Protein AF-A0A9W9Z7L1-F1 (afdb_monomer_lite)

Radius of gyration: 15.19 Å; chains: 1; bounding box: 48×33×32 Å

Sequence (132 aa):
MTGCSHQNCWDKRHLKDLHWIRNMKCNRAEFQDENKCTFIIVDKNKWLQPEMTEIECMAGDVNLFVDDSQRDVAEIEIMIAEPSCRRCGLGREALLTMMNYGITSLGVQKYVAKIGCGNEPSLTLFHKLGFY

Secondary structure (DSSP, 8-state):
----EEEEEEEGGG-----------EE---SS-TTEEEEEEE-HHHHTSTT--TTTTEEEEEEEEE-SS-TTEEEEEEEE--GGGTTSSHHHHHHHHHHHHIIIII---EEEEEEETT-HHHHHHHHHTT--

Foldseek 3Di:
DDFQWDKWKDFPPPDDDDPDDDDWDWDPDPDPQPFKTKIFQFQPVQVPDPPHDPVNRTQWMKMWGADPVHLQEIEIDIDRPHPVCPPVCRRLSRVVNVVVCCVPPRVHGMYIYIDGPPPVSVVVSVVVVVID

pLDDT: mean 79.56, std 21.31, range [32.06, 96.5]

Organism: NCBI:txid174260

InterPro domains:
  IPR000182 GNAT domain [PF13302] (19-131)
  IPR016181 Acyl-CoA N-acyltransferase [SSF55729] (17-131)
  IPR039135 N-acetyltransferase 9-like [PTHR13256] (31-131)

Structure (mmCIF, N/CA/C/O backbone):
data_AF-A0A9W9Z7L1-F1
#
_entry.id   AF-A0A9W9Z7L1-F1
#
loop_
_atom_site.group_PDB
_atom_site.id
_atom_site.type_symbol
_atom_site.label_atom_id
_atom_site.label_alt_id
_atom_site.label_comp_id
_atom_site.label_asym_id
_atom_site.label_entity_id
_atom_site.label_seq_id
_atom_site.pdbx_PDB_ins_code
_atom_site.Cartn_x
_atom_site.Cartn_y
_atom_site.Cartn_z
_atom_site.occupancy
_atom_site.B_iso_or_equiv
_atom_site.auth_seq_id
_atom_site.auth_comp_id
_atom_site.auth_asym_id
_atom_site.auth_atom_id
_atom_site.pdbx_PDB_model_num
ATOM 1 N N . MET A 1 1 ? -25.322 8.118 -12.605 1.00 35.09 1 MET A N 1
ATOM 2 C CA . MET A 1 1 ? -24.283 7.072 -12.515 1.00 35.09 1 MET A CA 1
ATOM 3 C C . MET A 1 1 ? -23.964 6.882 -11.043 1.00 35.09 1 MET A C 1
ATOM 5 O O . MET A 1 1 ? -23.242 7.682 -10.472 1.00 35.09 1 MET A O 1
ATOM 9 N N . THR A 1 2 ? -24.624 5.927 -10.397 1.00 39.25 2 THR A N 1
ATOM 10 C CA . THR A 1 2 ? -24.419 5.597 -8.981 1.00 39.25 2 THR A CA 1
ATOM 11 C C . THR A 1 2 ? -23.087 4.863 -8.834 1.00 39.25 2 THR A C 1
ATOM 13 O O . THR A 1 2 ? -22.901 3.809 -9.439 1.00 39.25 2 THR A O 1
ATOM 16 N N . GLY A 1 3 ? -22.142 5.450 -8.097 1.00 39.34 3 GLY A N 1
ATOM 17 C CA . GLY A 1 3 ? -20.823 4.865 -7.860 1.00 39.34 3 GLY A CA 1
ATOM 18 C C . GLY A 1 3 ? -20.927 3.564 -7.063 1.00 39.34 3 GLY A C 1
ATOM 19 O O . GLY A 1 3 ? -21.396 3.567 -5.931 1.00 39.34 3 GLY A O 1
ATOM 20 N N . CYS A 1 4 ? -20.500 2.452 -7.664 1.00 43.19 4 CYS A N 1
ATOM 21 C CA . CYS A 1 4 ? -20.318 1.168 -6.986 1.00 43.19 4 CYS A CA 1
ATOM 22 C C . CYS A 1 4 ? -18.921 1.167 -6.349 1.00 43.19 4 CYS A C 1
ATOM 24 O O . CYS A 1 4 ? -17.942 0.761 -6.981 1.00 43.19 4 CYS A O 1
ATOM 26 N N . SER A 1 5 ? -18.812 1.686 -5.128 1.00 41.66 5 SER A N 1
ATOM 27 C CA . SER A 1 5 ? -17.626 1.527 -4.280 1.00 41.66 5 SER A CA 1
ATOM 28 C C . SER A 1 5 ? -18.009 0.703 -3.060 1.00 41.66 5 SER A C 1
ATOM 30 O O . SER A 1 5 ? -18.927 1.085 -2.334 1.00 41.66 5 SER A O 1
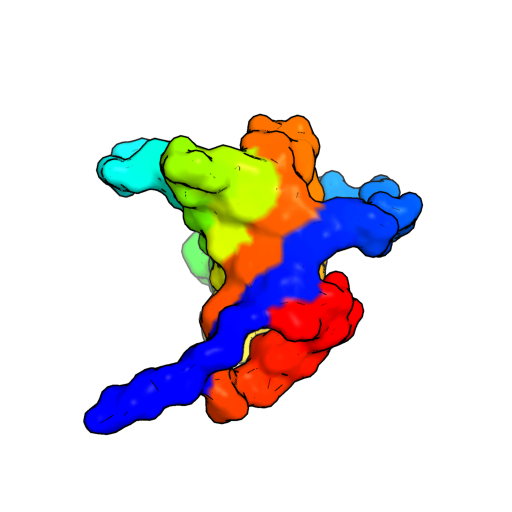ATOM 32 N N . HIS A 1 6 ? -17.309 -0.408 -2.832 1.00 52.44 6 HIS A N 1
ATOM 33 C CA . HIS A 1 6 ? -17.423 -1.148 -1.578 1.00 52.44 6 HIS A CA 1
AT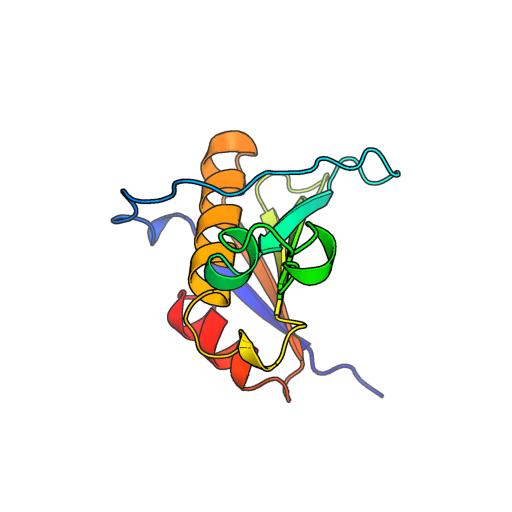OM 34 C C . HIS A 1 6 ? -16.503 -0.504 -0.541 1.00 52.44 6 HIS A C 1
ATOM 36 O O . HIS A 1 6 ? -15.352 -0.172 -0.842 1.00 52.44 6 HIS A O 1
ATOM 42 N N . GLN A 1 7 ? -17.036 -0.294 0.660 1.00 53.00 7 GLN A N 1
ATOM 43 C CA . GLN A 1 7 ? -16.290 0.193 1.811 1.00 53.00 7 GLN A CA 1
ATOM 44 C C . GLN A 1 7 ? -15.889 -1.017 2.652 1.00 53.00 7 GLN A C 1
ATOM 46 O O . GLN A 1 7 ? -16.709 -1.525 3.410 1.00 53.00 7 GLN A O 1
ATOM 51 N N . ASN A 1 8 ? -14.642 -1.469 2.515 1.00 65.38 8 ASN A N 1
ATOM 52 C CA . ASN A 1 8 ? -14.169 -2.631 3.263 1.00 65.38 8 ASN A CA 1
ATOM 53 C C . ASN A 1 8 ? -13.476 -2.181 4.556 1.00 65.38 8 ASN A C 1
ATOM 55 O O . ASN A 1 8 ? -12.672 -1.247 4.523 1.00 65.38 8 ASN A O 1
ATOM 59 N N . CYS A 1 9 ? -13.762 -2.833 5.683 1.00 59.44 9 CYS A N 1
ATOM 60 C CA . CYS A 1 9 ? -13.257 -2.474 7.012 1.00 59.44 9 CYS A CA 1
ATOM 61 C C . CYS A 1 9 ? -12.273 -3.514 7.574 1.00 59.44 9 CYS A C 1
ATOM 63 O O . CYS A 1 9 ? -12.424 -4.712 7.355 1.00 59.44 9 CYS A O 1
ATOM 65 N N . TRP A 1 10 ? -11.294 -3.059 8.363 1.00 80.69 10 TRP A N 1
ATOM 66 C CA . TRP A 1 10 ? -10.297 -3.905 9.034 1.00 80.69 10 TRP A CA 1
ATOM 67 C C . TRP A 1 10 ? -10.043 -3.458 10.486 1.00 80.69 10 TRP A C 1
ATOM 69 O O . TRP A 1 10 ? -10.017 -2.258 10.749 1.00 80.69 10 TRP A O 1
ATOM 79 N N . ASP A 1 11 ? -9.836 -4.402 11.419 1.00 56.56 11 ASP A N 1
ATOM 80 C CA . ASP A 1 11 ? -9.657 -4.174 12.872 1.00 56.56 11 ASP A CA 1
ATOM 81 C C . ASP A 1 11 ? -8.337 -4.780 13.399 1.00 56.56 11 ASP A C 1
ATOM 83 O O . ASP A 1 11 ? -8.028 -5.951 13.134 1.00 56.56 11 ASP A O 1
ATOM 87 N N . LYS A 1 12 ? -7.618 -3.990 14.220 1.00 51.91 12 LYS A N 1
ATOM 88 C CA . LYS A 1 12 ? -6.368 -4.310 14.945 1.00 51.91 12 LYS A CA 1
ATOM 89 C C . LYS A 1 12 ? -6.263 -5.715 15.532 1.00 51.91 12 LYS A C 1
ATOM 91 O O . LYS A 1 12 ? -5.155 -6.246 15.607 1.00 51.91 12 LYS A O 1
ATOM 96 N N . ARG A 1 13 ? -7.371 -6.334 15.945 1.00 51.16 13 ARG A N 1
ATOM 97 C CA . ARG A 1 13 ? -7.389 -7.657 16.599 1.00 51.16 13 ARG A CA 1
ATOM 98 C C . ARG A 1 13 ? -6.792 -8.804 15.762 1.00 51.16 13 ARG A C 1
ATOM 100 O O . ARG A 1 13 ? -6.521 -9.863 16.323 1.00 51.16 13 ARG A O 1
ATOM 107 N N . HIS A 1 14 ? -6.545 -8.599 14.465 1.00 52.91 14 HIS A N 1
ATOM 108 C CA . HIS A 1 14 ? -6.027 -9.618 13.541 1.00 52.91 14 HIS A CA 1
ATOM 109 C C . HIS A 1 14 ? -4.498 -9.589 13.323 1.00 52.91 14 HIS A C 1
ATOM 111 O O . HIS A 1 14 ? -3.966 -10.463 12.642 1.00 52.91 14 HIS A O 1
ATOM 117 N N . LEU A 1 15 ? -3.766 -8.629 13.903 1.00 48.44 15 LEU A N 1
ATOM 118 C CA . LEU A 1 15 ? -2.309 -8.500 13.740 1.00 48.44 15 LEU A CA 1
ATOM 119 C C . LEU A 1 15 ? -1.547 -9.160 14.897 1.00 48.44 15 LEU A C 1
ATOM 121 O O . LEU A 1 15 ? -1.185 -8.492 15.861 1.00 48.44 15 LEU A O 1
ATOM 125 N N . LYS A 1 16 ? -1.293 -10.473 14.812 1.00 41.47 16 LYS A N 1
ATOM 126 C CA . LYS A 1 16 ? -0.413 -11.166 15.775 1.00 41.47 16 LYS A CA 1
ATOM 127 C C . LYS A 1 16 ? 1.004 -11.463 15.276 1.00 41.47 16 LYS A C 1
ATOM 129 O O . LYS A 1 16 ? 1.864 -11.682 16.114 1.00 41.47 16 LYS A O 1
ATOM 134 N N . ASP A 1 17 ? 1.293 -11.358 13.977 1.00 42.00 17 ASP A N 1
ATOM 135 C CA . ASP A 1 17 ? 2.569 -11.851 13.428 1.00 42.00 17 ASP A CA 1
ATOM 136 C C . ASP A 1 17 ? 3.199 -10.920 12.374 1.00 42.00 17 ASP A C 1
ATOM 138 O O . ASP A 1 17 ? 3.225 -11.246 11.189 1.00 42.00 17 ASP A O 1
ATOM 142 N N . LEU A 1 18 ? 3.749 -9.762 12.765 1.00 42.59 18 LEU A N 1
ATOM 143 C CA . LEU A 1 18 ? 4.571 -8.933 11.861 1.00 42.59 18 LEU A CA 1
ATOM 144 C C . LEU A 1 18 ? 5.860 -8.450 12.537 1.00 42.59 18 LEU A C 1
ATOM 146 O O . LEU A 1 18 ? 5.949 -7.326 13.016 1.00 42.59 18 LEU A O 1
ATOM 150 N N . HIS A 1 19 ? 6.889 -9.300 12.535 1.00 36.41 19 HIS A N 1
ATOM 151 C CA . HIS A 1 19 ? 8.211 -8.979 13.091 1.00 36.41 19 HIS A CA 1
ATOM 152 C C . HIS A 1 19 ? 9.206 -8.395 12.053 1.00 36.41 19 HIS A C 1
ATOM 154 O O . HIS A 1 19 ? 10.386 -8.219 12.356 1.00 36.41 19 HIS A O 1
ATOM 160 N N . TRP A 1 20 ? 8.777 -8.083 10.821 1.00 32.56 20 TRP A N 1
ATOM 161 C CA . TRP A 1 20 ? 9.712 -7.792 9.719 1.00 32.56 20 TRP A CA 1
ATOM 162 C C . TRP A 1 20 ? 9.273 -6.659 8.789 1.00 32.56 20 TRP A C 1
ATOM 164 O O . TRP A 1 20 ? 8.848 -6.902 7.665 1.00 32.56 20 TRP A O 1
ATOM 174 N N . ILE A 1 21 ? 9.441 -5.407 9.221 1.00 39.34 21 ILE A N 1
ATOM 175 C CA . ILE A 1 21 ? 9.289 -4.243 8.339 1.00 39.34 21 ILE A CA 1
ATOM 176 C C . ILE A 1 21 ? 10.530 -3.367 8.479 1.00 39.34 21 ILE A C 1
ATOM 178 O O . ILE A 1 21 ? 10.722 -2.692 9.489 1.00 39.34 21 ILE A O 1
ATOM 182 N N . ARG A 1 22 ? 11.415 -3.408 7.479 1.00 34.66 22 ARG A N 1
ATOM 183 C CA . ARG A 1 22 ? 12.600 -2.548 7.414 1.00 34.66 22 ARG A CA 1
ATOM 184 C C . ARG A 1 22 ? 12.751 -1.993 5.997 1.00 34.66 22 ARG A C 1
ATOM 186 O O . ARG A 1 22 ? 12.856 -2.761 5.047 1.00 34.66 22 ARG A O 1
ATOM 193 N N . ASN A 1 23 ? 12.829 -0.661 5.935 1.00 34.56 23 ASN A N 1
ATOM 194 C CA . ASN A 1 23 ? 13.092 0.223 4.789 1.00 34.56 23 ASN A CA 1
ATOM 195 C C . ASN A 1 23 ? 11.872 0.670 3.957 1.00 34.56 23 ASN A C 1
ATOM 197 O O . ASN A 1 23 ? 11.738 0.307 2.796 1.00 34.56 23 ASN A O 1
ATOM 201 N N . MET A 1 24 ? 11.053 1.565 4.523 1.00 39.72 24 MET A N 1
ATOM 202 C CA . MET A 1 24 ? 10.224 2.517 3.764 1.00 39.72 24 MET A CA 1
ATOM 203 C C . MET A 1 24 ? 10.411 3.914 4.371 1.00 39.72 24 MET A C 1
ATOM 205 O O . MET A 1 24 ? 10.428 4.056 5.595 1.00 39.72 24 MET A O 1
ATOM 209 N N . LYS A 1 25 ? 10.606 4.939 3.532 1.00 32.06 25 LYS A N 1
ATOM 210 C CA . LYS A 1 25 ? 10.695 6.340 3.969 1.00 32.06 25 LYS A CA 1
ATOM 211 C C . LYS A 1 25 ? 9.306 6.977 3.875 1.00 32.06 25 LYS A C 1
ATOM 213 O O . LYS A 1 25 ? 8.720 7.035 2.798 1.00 32.06 25 LYS A O 1
ATOM 218 N N . CY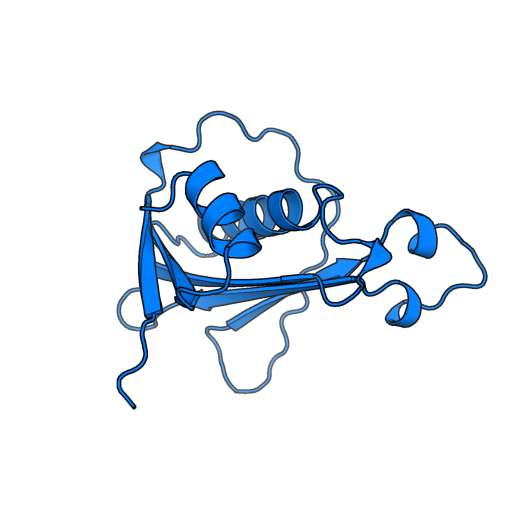S A 1 26 ? 8.798 7.455 5.007 1.00 39.00 26 CYS A N 1
ATOM 219 C CA . CYS A 1 26 ? 7.641 8.340 5.060 1.00 39.00 26 CYS A CA 1
ATOM 220 C C . CYS A 1 26 ? 8.080 9.744 4.639 1.00 39.00 26 CYS A C 1
ATOM 222 O O . CYS A 1 26 ? 8.845 10.370 5.371 1.00 39.00 26 CYS A O 1
ATOM 224 N N . ASN A 1 27 ? 7.569 10.261 3.523 1.00 42.22 27 ASN A N 1
ATOM 225 C CA . ASN A 1 27 ? 7.644 11.693 3.249 1.00 42.22 27 ASN A CA 1
ATOM 226 C C . ASN A 1 27 ? 6.343 12.326 3.748 1.00 42.22 27 ASN A C 1
ATOM 228 O O . ASN A 1 27 ? 5.277 12.130 3.169 1.00 42.22 27 ASN A O 1
ATOM 232 N N . ARG A 1 28 ? 6.425 13.060 4.861 1.00 38.25 28 ARG A N 1
ATOM 233 C CA . ARG A 1 28 ? 5.329 13.909 5.335 1.00 38.25 28 ARG A CA 1
ATOM 234 C C . ARG A 1 28 ? 5.372 15.184 4.488 1.00 38.25 28 ARG A C 1
ATOM 236 O O . ARG A 1 28 ? 6.216 16.040 4.720 1.00 38.25 28 ARG A O 1
ATOM 243 N N . ALA A 1 29 ? 4.555 15.259 3.439 1.00 38.47 29 ALA A N 1
ATOM 244 C CA . ALA A 1 29 ? 4.431 16.476 2.644 1.00 38.47 29 ALA A CA 1
ATOM 245 C C . ALA A 1 29 ? 3.491 17.441 3.381 1.00 38.47 29 ALA A C 1
ATOM 247 O O . ALA A 1 29 ? 2.304 17.157 3.510 1.00 38.47 29 ALA A O 1
ATOM 248 N N . GLU A 1 30 ? 4.016 18.564 3.875 1.00 40.03 30 GLU A N 1
ATOM 249 C CA . GLU A 1 30 ? 3.228 19.664 4.451 1.00 40.03 30 GLU A CA 1
ATOM 250 C C . GLU A 1 30 ? 2.500 20.447 3.343 1.00 40.03 30 GLU A C 1
ATOM 252 O O . GLU A 1 30 ? 2.797 21.604 3.063 1.00 40.03 30 GLU A O 1
ATOM 257 N N . PHE A 1 31 ? 1.551 19.799 2.670 1.00 40.69 31 PHE A N 1
ATOM 258 C CA . PHE A 1 31 ? 0.624 20.453 1.749 1.00 40.69 31 PHE A CA 1
ATOM 259 C C . PHE A 1 31 ? -0.798 20.263 2.274 1.00 40.69 31 PHE A C 1
ATOM 261 O O . PHE A 1 31 ? -1.439 19.270 1.963 1.00 40.69 31 PHE A O 1
ATOM 268 N N . GLN A 1 32 ? -1.247 21.220 3.092 1.00 38.66 32 GLN A N 1
ATOM 269 C CA . GLN A 1 32 ? -2.639 21.531 3.476 1.00 38.66 32 GLN A CA 1
ATOM 270 C C . GLN A 1 32 ? -3.554 20.429 4.055 1.00 38.66 32 GLN A C 1
ATOM 272 O O . GLN A 1 32 ? -4.609 20.782 4.570 1.00 38.66 32 GLN A O 1
ATOM 277 N N . ASP A 1 33 ? -3.155 19.158 4.080 1.00 52.72 33 ASP A N 1
ATOM 278 C CA . ASP A 1 33 ? -3.867 18.067 4.751 1.00 52.72 33 ASP A CA 1
ATOM 279 C C . ASP A 1 33 ? -3.014 17.541 5.913 1.00 52.72 33 ASP A C 1
ATOM 281 O O . ASP A 1 33 ? -2.188 16.642 5.737 1.00 52.72 33 ASP A O 1
ATOM 285 N N . GLU A 1 34 ? -3.231 18.062 7.127 1.00 63.62 34 GLU A N 1
ATOM 286 C CA . GLU A 1 34 ? -2.588 17.570 8.366 1.00 63.62 34 GLU A CA 1
ATOM 287 C C . GLU A 1 34 ? -2.825 16.062 8.612 1.00 63.62 34 GLU A C 1
ATOM 289 O O . GLU A 1 34 ? -2.116 15.422 9.392 1.00 63.62 34 GLU A O 1
ATOM 294 N N . ASN A 1 35 ? -3.767 15.476 7.872 1.00 81.69 35 ASN A N 1
ATOM 295 C CA . ASN A 1 35 ? -4.275 14.126 8.042 1.00 81.69 35 ASN A CA 1
ATOM 296 C C . ASN A 1 35 ? -3.821 13.117 6.987 1.00 81.69 35 ASN A C 1
ATOM 298 O O . ASN A 1 35 ? -4.239 11.957 7.043 1.00 81.69 35 ASN A O 1
ATOM 302 N N . LYS A 1 36 ? -2.981 13.520 6.026 1.00 89.44 36 LYS A N 1
ATOM 303 C CA . LYS A 1 36 ? -2.508 12.628 4.962 1.00 89.44 36 LYS A CA 1
ATOM 304 C C . LYS A 1 36 ? -1.068 12.173 5.193 1.00 89.44 36 LYS A C 1
ATOM 306 O O . LYS A 1 36 ? -0.149 12.971 5.352 1.00 89.44 36 LYS A O 1
ATOM 311 N N . CYS A 1 37 ? -0.839 10.867 5.113 1.00 91.50 37 CYS A N 1
ATOM 312 C CA . CYS A 1 37 ? 0.488 10.261 5.079 1.00 91.50 37 CYS A CA 1
ATOM 313 C C . CYS A 1 37 ? 0.673 9.474 3.778 1.00 91.50 37 CYS A C 1
ATOM 315 O O . CYS A 1 37 ? -0.198 8.699 3.395 1.00 91.50 37 CYS A O 1
ATOM 317 N N . THR A 1 38 ? 1.804 9.669 3.093 1.00 93.19 38 THR A N 1
ATOM 318 C CA . THR A 1 38 ? 2.112 8.975 1.833 1.00 93.19 38 THR A CA 1
ATOM 319 C C . THR A 1 38 ? 3.439 8.240 1.941 1.00 93.19 38 THR A C 1
ATOM 321 O O . THR A 1 38 ? 4.463 8.833 2.292 1.00 93.19 38 THR A O 1
ATOM 324 N N . PHE A 1 39 ? 3.440 6.951 1.611 1.00 94.50 39 PHE A N 1
ATOM 325 C CA . PHE A 1 39 ? 4.660 6.175 1.414 1.00 94.50 39 PHE A CA 1
ATOM 326 C C . PHE A 1 39 ? 4.873 5.952 -0.075 1.00 94.50 39 PHE A C 1
ATOM 328 O O . PHE A 1 39 ? 4.012 5.388 -0.747 1.00 94.50 39 PHE A O 1
ATOM 335 N N . ILE A 1 40 ? 6.043 6.346 -0.572 1.00 95.19 40 ILE A N 1
ATOM 336 C CA . ILE A 1 40 ? 6.457 6.045 -1.941 1.00 95.19 40 ILE A CA 1
ATOM 337 C C . ILE A 1 40 ? 7.034 4.631 -1.977 1.00 95.19 40 ILE A C 1
ATOM 339 O O . ILE A 1 40 ? 7.919 4.283 -1.192 1.00 95.19 40 ILE A O 1
ATOM 343 N N . ILE A 1 41 ? 6.516 3.811 -2.886 1.00 95.06 41 ILE A N 1
ATOM 344 C CA . ILE A 1 41 ? 6.990 2.454 -3.141 1.00 95.06 41 ILE A CA 1
ATOM 345 C C . ILE A 1 41 ? 8.059 2.542 -4.223 1.00 95.06 41 ILE A C 1
ATOM 347 O O . ILE A 1 41 ? 7.809 3.080 -5.301 1.00 95.06 41 ILE A O 1
ATOM 351 N N . VAL A 1 42 ? 9.232 1.979 -3.950 1.00 93.69 42 VAL A N 1
ATOM 352 C CA . VAL A 1 42 ? 10.342 1.904 -4.904 1.00 93.69 42 VAL A CA 1
ATOM 353 C C . VAL A 1 42 ? 10.661 0.454 -5.250 1.00 93.69 42 VAL A C 1
ATOM 355 O O . VAL A 1 42 ? 10.593 -0.430 -4.394 1.00 93.69 42 VAL A O 1
ATOM 358 N N . ASP A 1 43 ? 11.024 0.204 -6.504 1.00 91.56 43 ASP A N 1
ATOM 359 C CA . ASP A 1 43 ? 11.579 -1.074 -6.936 1.00 91.56 43 ASP A CA 1
ATOM 360 C C . ASP A 1 43 ? 13.023 -1.184 -6.442 1.00 91.56 43 ASP A C 1
ATOM 362 O O . ASP A 1 43 ? 13.926 -0.487 -6.908 1.00 91.56 43 ASP A O 1
ATOM 366 N N . LYS A 1 44 ? 13.245 -2.100 -5.499 1.00 88.56 44 LYS A N 1
ATOM 367 C CA . LYS A 1 44 ? 14.562 -2.365 -4.919 1.00 88.56 44 LYS A CA 1
ATOM 368 C C . LYS A 1 44 ? 15.600 -2.761 -5.973 1.00 88.56 44 LYS A C 1
ATOM 370 O O . LYS A 1 44 ? 16.761 -2.396 -5.830 1.00 88.56 44 LYS A O 1
ATOM 375 N N . ASN A 1 45 ? 15.215 -3.503 -7.009 1.00 89.12 45 ASN A N 1
ATOM 376 C CA . ASN A 1 45 ? 16.158 -3.957 -8.030 1.00 89.12 45 ASN A CA 1
ATOM 377 C C . ASN A 1 45 ? 16.615 -2.801 -8.922 1.00 89.12 45 ASN A C 1
ATOM 379 O O . ASN A 1 45 ? 17.777 -2.773 -9.322 1.00 89.12 45 ASN A O 1
ATOM 383 N N . LYS A 1 46 ? 15.727 -1.840 -9.207 1.00 89.38 46 LYS A N 1
ATOM 384 C CA . LYS A 1 46 ? 16.098 -0.583 -9.874 1.00 89.38 46 LYS A CA 1
ATOM 385 C C . LYS A 1 46 ? 16.943 0.295 -8.950 1.00 89.38 46 LYS A C 1
ATOM 387 O O . LYS A 1 46 ? 17.987 0.769 -9.365 1.00 89.38 46 LYS A O 1
ATOM 392 N N . TRP A 1 47 ? 16.559 0.416 -7.679 1.00 89.69 47 TRP A N 1
ATOM 393 C CA . TRP A 1 47 ? 17.254 1.254 -6.692 1.00 89.69 47 TRP A CA 1
ATOM 394 C C . TRP A 1 47 ? 18.719 0.862 -6.456 1.00 89.69 47 TRP A C 1
ATOM 396 O O . TRP A 1 47 ? 19.548 1.700 -6.118 1.00 89.69 47 TRP A O 1
ATOM 406 N N . LEU A 1 48 ? 19.047 -0.423 -6.593 1.00 90.56 48 LEU A N 1
ATOM 407 C CA . LEU A 1 48 ? 20.415 -0.915 -6.418 1.00 90.56 48 LEU A CA 1
ATOM 408 C C . LEU A 1 48 ? 21.319 -0.660 -7.635 1.00 90.56 48 LEU A C 1
ATOM 410 O O . LEU A 1 48 ? 22.522 -0.903 -7.538 1.00 90.56 48 LEU A O 1
ATOM 414 N N . GLN A 1 49 ? 20.769 -0.203 -8.762 1.00 91.00 49 GLN A N 1
ATOM 415 C CA . GLN A 1 49 ? 21.542 0.108 -9.963 1.00 91.00 49 GLN A CA 1
ATOM 416 C C . GLN A 1 49 ? 22.080 1.545 -9.878 1.00 91.00 49 GLN A C 1
ATOM 418 O O . GLN A 1 49 ? 21.298 2.468 -9.649 1.00 91.00 49 GLN A O 1
ATOM 423 N N . PRO A 1 50 ? 23.397 1.758 -10.048 1.00 88.19 50 PRO A N 1
ATOM 424 C CA . PRO A 1 50 ? 24.020 3.062 -9.829 1.00 88.19 50 PRO A CA 1
ATOM 425 C C . PRO A 1 50 ? 23.618 4.128 -10.859 1.00 88.19 50 PRO A C 1
ATOM 427 O O . PRO A 1 50 ? 23.768 5.315 -10.584 1.00 88.19 50 PRO A O 1
ATOM 430 N N . GLU A 1 51 ? 23.110 3.730 -12.025 1.00 93.62 51 GLU A N 1
ATOM 431 C CA . GLU A 1 51 ? 22.654 4.638 -13.081 1.00 93.62 51 GLU A CA 1
ATOM 432 C C . GLU A 1 51 ? 21.214 5.130 -12.880 1.00 93.62 51 GLU A C 1
ATOM 434 O O . GLU A 1 51 ? 20.792 6.064 -13.559 1.00 93.62 51 GLU A O 1
ATOM 439 N N . MET A 1 52 ? 20.457 4.509 -11.970 1.00 90.81 52 MET A N 1
ATOM 440 C CA . MET A 1 52 ? 19.034 4.783 -11.794 1.00 90.81 52 MET A CA 1
ATOM 441 C C . MET A 1 52 ? 18.805 5.943 -10.830 1.00 90.81 52 MET A C 1
ATOM 443 O O . MET A 1 52 ? 19.345 5.990 -9.724 1.00 90.81 52 MET A O 1
ATOM 447 N N . THR A 1 53 ? 17.935 6.868 -11.220 1.00 91.31 53 THR A N 1
ATOM 448 C CA . THR A 1 53 ? 17.475 7.944 -10.339 1.00 91.31 53 THR A CA 1
ATOM 449 C C . THR A 1 53 ? 16.362 7.472 -9.402 1.00 91.31 53 THR A C 1
ATOM 451 O O . THR A 1 53 ? 15.673 6.480 -9.657 1.00 91.31 53 THR A O 1
ATOM 454 N N . GLU A 1 54 ? 16.123 8.226 -8.323 1.00 85.69 54 GLU A N 1
ATOM 455 C CA . GLU A 1 54 ? 15.029 7.939 -7.385 1.00 85.69 54 GLU A CA 1
ATOM 456 C C . GLU A 1 54 ? 13.663 7.879 -8.090 1.00 85.69 54 GLU A C 1
ATOM 458 O O . GLU A 1 54 ? 12.843 7.022 -7.766 1.00 85.69 54 GLU A O 1
ATOM 463 N N . ILE A 1 55 ? 13.449 8.746 -9.089 1.00 89.31 55 ILE A N 1
ATOM 464 C CA . ILE A 1 55 ? 12.209 8.836 -9.872 1.00 89.31 55 ILE A CA 1
ATOM 465 C C . ILE A 1 55 ? 12.011 7.578 -10.720 1.00 89.31 55 ILE A C 1
ATOM 467 O O . ILE A 1 55 ? 10.921 7.012 -10.744 1.00 89.31 55 ILE A O 1
ATOM 471 N N . GLU A 1 56 ? 13.061 7.096 -11.383 1.00 90.94 56 GLU A N 1
ATOM 472 C CA . GLU A 1 56 ? 12.984 5.895 -12.227 1.00 90.94 56 GLU A CA 1
ATOM 473 C C . GLU A 1 56 ? 12.762 4.612 -11.415 1.00 90.94 56 GLU A C 1
ATOM 475 O O . GLU A 1 56 ? 12.276 3.602 -11.938 1.00 90.94 56 GLU A O 1
ATOM 480 N N . CYS A 1 57 ? 13.089 4.656 -10.123 1.00 91.94 57 CYS A N 1
ATOM 481 C CA . CYS A 1 57 ? 12.842 3.572 -9.184 1.00 91.94 57 CYS A CA 1
ATOM 482 C C . CYS A 1 57 ? 11.417 3.573 -8.620 1.00 91.94 57 CYS A C 1
ATOM 484 O O . CYS A 1 57 ? 11.033 2.585 -7.995 1.00 91.94 57 CYS A O 1
ATOM 486 N N . MET A 1 58 ? 10.626 4.634 -8.805 1.00 93.62 58 MET A N 1
ATOM 487 C CA . MET A 1 58 ? 9.265 4.703 -8.269 1.00 93.62 58 MET A CA 1
ATOM 488 C C . MET A 1 58 ? 8.369 3.640 -8.913 1.00 93.62 58 MET A C 1
ATOM 490 O O . MET A 1 58 ? 8.225 3.562 -10.130 1.00 93.62 58 MET A O 1
ATOM 494 N N . ALA A 1 59 ? 7.737 2.825 -8.074 1.00 95.38 59 ALA A N 1
ATOM 495 C CA . ALA A 1 59 ? 6.831 1.758 -8.485 1.00 95.38 59 ALA A CA 1
ATOM 496 C C . ALA A 1 59 ? 5.360 2.087 -8.190 1.00 95.38 59 ALA A C 1
ATOM 498 O O . ALA A 1 59 ? 4.460 1.531 -8.826 1.00 95.38 59 ALA A O 1
ATOM 499 N N . GLY A 1 60 ? 5.101 2.976 -7.230 1.00 95.75 60 GLY A N 1
ATOM 500 C CA . GLY A 1 60 ? 3.760 3.334 -6.787 1.00 95.75 60 GLY A CA 1
ATOM 501 C C . GLY A 1 60 ? 3.762 4.033 -5.434 1.00 95.75 60 GLY A C 1
ATOM 502 O O . GLY A 1 60 ? 4.796 4.529 -4.986 1.00 95.75 60 GLY A O 1
ATOM 503 N N . ASP A 1 61 ? 2.617 4.033 -4.766 1.00 96.44 61 ASP A N 1
ATOM 504 C CA . ASP A 1 61 ? 2.426 4.712 -3.490 1.00 96.44 61 ASP A CA 1
ATOM 505 C C . ASP A 1 61 ? 1.310 4.074 -2.652 1.00 96.44 61 ASP A C 1
ATOM 507 O O . ASP A 1 61 ? 0.436 3.361 -3.157 1.00 96.44 61 ASP A O 1
ATOM 511 N N . VAL A 1 62 ? 1.375 4.323 -1.344 1.00 96.44 62 VAL A N 1
ATOM 512 C CA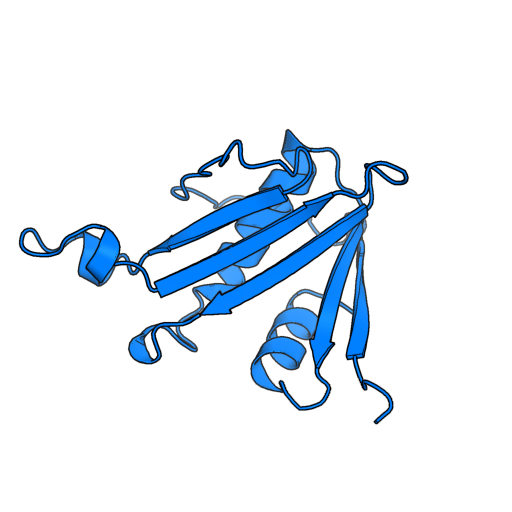 . VAL A 1 62 ? 0.293 4.063 -0.392 1.00 96.44 62 VAL A CA 1
ATOM 513 C C . VAL A 1 62 ? -0.053 5.369 0.293 1.00 96.44 62 VAL A C 1
ATOM 515 O O . VAL A 1 62 ? 0.832 6.021 0.850 1.00 96.44 62 VAL A O 1
ATOM 518 N N . ASN A 1 63 ? -1.335 5.712 0.299 1.00 96.00 63 ASN A N 1
ATOM 519 C CA . ASN A 1 63 ? -1.867 6.870 0.999 1.00 96.00 63 ASN A CA 1
ATOM 520 C C . ASN A 1 63 ? -2.663 6.412 2.219 1.00 96.00 63 ASN A C 1
ATOM 522 O O . ASN A 1 63 ? -3.386 5.417 2.165 1.00 96.00 63 ASN A O 1
ATOM 526 N N . LEU A 1 64 ? -2.531 7.154 3.310 1.00 94.62 64 LEU A N 1
ATOM 527 C CA . LEU A 1 64 ? -3.307 6.994 4.528 1.00 94.62 64 LEU A CA 1
ATOM 528 C C . LEU A 1 64 ? -3.925 8.343 4.886 1.00 94.62 64 LEU A C 1
ATOM 530 O O . LEU A 1 64 ? -3.199 9.326 5.018 1.00 94.62 64 LEU A O 1
ATOM 534 N N . PHE A 1 65 ? -5.239 8.371 5.061 1.00 93.19 65 PHE A N 1
ATOM 535 C CA . PHE A 1 65 ? -6.006 9.553 5.433 1.00 93.19 65 PHE A CA 1
ATOM 536 C C . PHE A 1 65 ? -6.656 9.301 6.790 1.00 93.19 65 PHE A C 1
ATOM 538 O O . PHE A 1 65 ? -7.466 8.384 6.920 1.00 93.19 65 PHE A O 1
ATOM 545 N N . VAL A 1 66 ? -6.280 10.067 7.807 1.00 89.56 66 VAL A N 1
ATOM 546 C CA . VAL A 1 66 ? -6.835 9.944 9.162 1.00 89.56 66 VAL A CA 1
ATOM 547 C C . VAL A 1 66 ? -8.028 10.884 9.305 1.00 89.56 66 VAL A C 1
ATOM 549 O O . VAL A 1 66 ? -7.968 12.034 8.891 1.00 89.56 66 VAL A O 1
ATOM 552 N N . ASP A 1 67 ? -9.130 10.415 9.875 1.00 78.62 67 ASP A N 1
ATOM 553 C CA . ASP A 1 67 ? -10.272 11.292 10.133 1.00 78.62 67 ASP A CA 1
ATOM 554 C C . ASP A 1 67 ? -10.016 12.135 11.397 1.00 78.62 67 ASP A C 1
ATOM 556 O O . ASP A 1 67 ? -9.771 11.594 12.476 1.00 78.62 67 ASP A O 1
ATOM 560 N N . ASP A 1 68 ? -10.103 13.463 11.293 1.00 73.25 68 ASP A N 1
ATOM 561 C CA . ASP A 1 68 ? -9.970 14.370 12.443 1.00 73.25 68 ASP A CA 1
ATOM 562 C C . ASP A 1 68 ? -11.020 14.126 13.530 1.00 73.25 68 ASP A C 1
ATOM 564 O O . ASP A 1 68 ? -10.744 14.287 14.724 1.00 73.25 68 ASP A O 1
ATOM 568 N N . SER A 1 69 ? -12.230 13.745 13.116 1.00 74.81 69 SER A N 1
ATOM 569 C CA . SER A 1 69 ? -13.364 13.473 13.996 1.00 74.81 69 SER A CA 1
ATOM 570 C C . SER A 1 69 ? -13.318 12.067 14.599 1.00 74.81 69 SER A C 1
ATOM 572 O O . SER A 1 69 ? -13.869 11.840 15.677 1.00 74.81 69 SER A O 1
ATOM 574 N N . GLN A 1 70 ? -12.623 11.139 13.936 1.00 72.56 70 GLN A N 1
ATOM 575 C CA . GLN A 1 70 ? -12.427 9.752 14.357 1.00 72.56 70 GLN A CA 1
ATOM 576 C C . GLN A 1 70 ? -10.960 9.365 14.183 1.00 72.56 70 GLN A C 1
ATOM 578 O O . GLN A 1 70 ? -10.601 8.599 13.293 1.00 72.56 70 GLN A O 1
ATOM 583 N N . ARG A 1 71 ? -10.096 9.889 15.061 1.00 76.62 71 ARG A N 1
ATOM 584 C CA . ARG A 1 71 ? -8.632 9.712 14.969 1.00 76.62 71 ARG A CA 1
ATOM 585 C C . ARG A 1 71 ? -8.165 8.253 15.017 1.00 76.62 71 ARG A C 1
ATOM 587 O O . ARG A 1 71 ? -7.001 7.965 14.751 1.00 76.62 71 ARG A O 1
ATOM 594 N N . ASP A 1 72 ? -9.045 7.325 15.383 1.00 87.38 72 ASP A N 1
ATOM 595 C CA . ASP A 1 72 ? -8.789 5.892 15.379 1.00 87.38 72 ASP A CA 1
ATOM 596 C C . ASP A 1 72 ? -9.236 5.182 14.088 1.00 87.38 72 ASP A C 1
ATOM 598 O O . ASP A 1 72 ? -9.008 3.979 13.956 1.00 87.38 72 ASP A O 1
ATOM 602 N N . VAL A 1 73 ? -9.811 5.889 13.117 1.00 90.94 73 VAL A N 1
ATOM 603 C CA . VAL A 1 73 ? -10.183 5.361 11.803 1.00 90.94 73 VAL A CA 1
ATOM 604 C C . VAL A 1 73 ? -9.358 6.055 10.724 1.00 90.94 73 VAL A C 1
ATOM 606 O O . VAL A 1 73 ? -9.217 7.276 10.714 1.00 90.94 73 VAL A O 1
ATOM 609 N N . ALA A 1 74 ? -8.819 5.273 9.790 1.00 93.81 74 ALA A N 1
ATOM 610 C CA . ALA A 1 74 ? -8.130 5.818 8.630 1.00 93.81 74 ALA A CA 1
ATOM 611 C C . ALA A 1 74 ? -8.546 5.129 7.332 1.00 93.81 74 ALA A C 1
ATOM 613 O O . ALA A 1 74 ? -8.725 3.911 7.276 1.00 93.81 74 ALA A O 1
ATOM 614 N N . GLU A 1 75 ? -8.658 5.914 6.271 1.00 95.06 75 GLU A N 1
ATOM 615 C CA . GLU A 1 75 ? -8.793 5.417 4.910 1.00 95.06 75 GLU A CA 1
ATOM 616 C C . GLU A 1 75 ? -7.411 5.108 4.333 1.00 95.06 75 GLU A C 1
ATOM 618 O O . GLU A 1 75 ? -6.485 5.906 4.463 1.00 95.06 75 GLU A O 1
ATOM 623 N N . ILE A 1 76 ? -7.259 3.936 3.719 1.00 96.19 76 ILE A N 1
ATOM 624 C CA . ILE A 1 76 ? -6.009 3.485 3.112 1.00 96.19 76 ILE A CA 1
ATOM 625 C C . ILE A 1 76 ? -6.217 3.164 1.634 1.00 96.19 76 ILE A C 1
ATOM 627 O O . ILE A 1 76 ? -7.117 2.414 1.252 1.00 96.19 76 ILE A O 1
ATOM 631 N N . GLU A 1 77 ? -5.334 3.707 0.805 1.00 95.56 77 GLU A N 1
ATOM 632 C CA . GLU A 1 77 ? -5.344 3.532 -0.643 1.00 95.56 77 GLU A CA 1
ATOM 633 C C . GLU A 1 77 ? -3.965 3.096 -1.126 1.00 95.56 77 GLU A C 1
ATOM 635 O O . GLU A 1 77 ? -2.944 3.509 -0.580 1.00 95.56 77 GLU A O 1
ATOM 640 N N . ILE A 1 78 ? -3.924 2.266 -2.168 1.00 95.75 78 ILE A N 1
ATOM 641 C CA . ILE A 1 78 ? -2.673 1.820 -2.779 1.00 95.75 78 ILE A CA 1
ATOM 642 C C . ILE A 1 78 ? -2.764 1.818 -4.300 1.00 95.75 78 ILE A C 1
ATOM 644 O O . ILE A 1 78 ? -3.753 1.364 -4.881 1.00 95.75 78 ILE A O 1
ATOM 648 N N . MET A 1 79 ? -1.667 2.220 -4.937 1.00 95.19 79 MET A N 1
ATOM 649 C CA . MET A 1 79 ? -1.453 2.067 -6.366 1.00 95.19 79 MET A CA 1
ATOM 650 C C . MET A 1 79 ? -0.056 1.503 -6.639 1.00 95.19 79 MET A C 1
ATOM 652 O O . MET A 1 79 ? 0.940 2.014 -6.144 1.00 95.19 79 MET A O 1
ATOM 656 N N . ILE A 1 80 ? 0.027 0.467 -7.479 1.00 95.56 80 ILE A N 1
ATOM 657 C CA . ILE A 1 80 ? 1.282 0.048 -8.124 1.00 95.56 80 ILE A CA 1
ATOM 658 C C . ILE A 1 80 ? 1.220 0.520 -9.576 1.00 95.56 80 ILE A C 1
ATOM 660 O O . ILE A 1 80 ? 0.635 -0.144 -10.443 1.00 95.56 80 ILE A O 1
ATOM 664 N N . ALA A 1 81 ? 1.771 1.708 -9.814 1.00 93.94 81 ALA A N 1
ATOM 665 C CA . ALA A 1 81 ? 1.754 2.368 -11.111 1.00 93.94 81 ALA A CA 1
ATOM 666 C C . ALA A 1 81 ? 2.562 1.572 -12.143 1.00 93.94 81 ALA A C 1
ATOM 668 O O . ALA A 1 81 ? 2.035 1.258 -13.211 1.00 93.94 81 ALA A O 1
ATOM 669 N N . GLU A 1 82 ? 3.781 1.167 -11.781 1.00 93.38 82 GLU A N 1
ATOM 670 C CA . GLU A 1 82 ? 4.722 0.453 -12.647 1.00 93.38 82 GLU A CA 1
ATOM 671 C C . GLU A 1 82 ? 4.224 -0.976 -12.951 1.00 93.38 82 GLU A C 1
ATOM 673 O O . GLU A 1 82 ? 4.167 -1.818 -12.047 1.00 93.38 82 GLU A O 1
ATOM 678 N N . PRO A 1 83 ? 3.860 -1.299 -14.210 1.00 93.44 83 PRO A N 1
ATOM 679 C CA . PRO A 1 83 ? 3.318 -2.610 -14.559 1.00 93.44 83 PRO A CA 1
ATOM 680 C C . PRO A 1 83 ? 4.254 -3.776 -14.243 1.00 93.44 83 PRO A C 1
ATOM 682 O O . PRO A 1 83 ? 3.774 -4.825 -13.810 1.00 93.44 83 PRO A O 1
ATOM 685 N N . SER A 1 84 ? 5.567 -3.588 -14.414 1.00 92.12 84 SER A N 1
ATOM 686 C CA . SER A 1 84 ? 6.577 -4.620 -14.129 1.00 92.12 84 SER A CA 1
ATOM 687 C C . SER A 1 84 ? 6.689 -4.964 -12.636 1.00 92.12 84 SER A C 1
ATOM 689 O O . SER A 1 84 ? 7.125 -6.055 -12.279 1.00 92.12 84 SER A O 1
ATOM 691 N N . CYS A 1 85 ? 6.217 -4.073 -11.762 1.00 91.44 85 CYS A N 1
ATOM 692 C CA . CYS A 1 85 ? 6.196 -4.244 -10.310 1.00 91.44 85 CYS A CA 1
ATOM 693 C C . CYS A 1 85 ? 4.893 -4.881 -9.787 1.00 91.44 85 CYS A C 1
ATOM 695 O O . CYS A 1 85 ? 4.777 -5.222 -8.604 1.00 91.44 85 CYS A O 1
ATOM 697 N N . ARG A 1 86 ? 3.871 -5.046 -10.637 1.00 92.69 86 ARG A N 1
ATOM 698 C CA . ARG A 1 86 ? 2.581 -5.623 -10.230 1.00 92.69 86 ARG A CA 1
ATOM 699 C C . ARG A 1 86 ? 2.709 -7.125 -10.014 1.00 92.69 86 ARG A C 1
ATOM 701 O O . ARG A 1 86 ? 3.419 -7.814 -10.730 1.00 92.69 86 ARG A O 1
ATOM 708 N N . ARG A 1 87 ? 1.928 -7.653 -9.065 1.00 89.19 87 ARG A N 1
ATOM 709 C CA . ARG A 1 87 ? 1.902 -9.087 -8.701 1.00 89.19 87 ARG A CA 1
ATOM 710 C C . ARG A 1 87 ? 3.233 -9.628 -8.144 1.00 89.19 87 ARG A C 1
ATOM 712 O O . ARG A 1 87 ? 3.354 -10.832 -7.964 1.00 89.19 87 ARG A O 1
ATOM 719 N N . CYS A 1 88 ? 4.161 -8.749 -7.760 1.00 88.94 88 CYS A N 1
ATOM 720 C CA . CYS A 1 88 ? 5.446 -9.098 -7.138 1.00 88.94 88 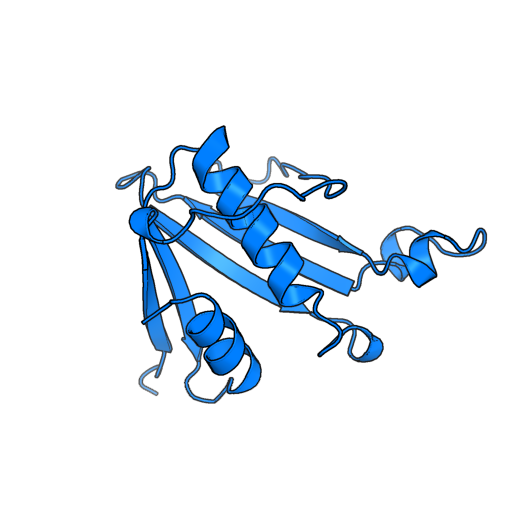CYS A CA 1
ATOM 721 C C . CYS A 1 88 ? 5.428 -9.034 -5.596 1.00 88.94 88 CYS A C 1
ATOM 723 O O . CYS A 1 88 ? 6.475 -9.006 -4.967 1.00 88.94 88 CYS A O 1
ATOM 725 N N . GLY A 1 89 ? 4.250 -8.944 -4.968 1.00 90.25 89 GLY A N 1
ATOM 726 C CA . GLY A 1 89 ? 4.116 -8.840 -3.505 1.00 90.25 89 GLY A CA 1
ATOM 727 C C . GLY A 1 89 ? 4.269 -7.425 -2.927 1.00 90.25 89 GLY A C 1
ATOM 728 O O . GLY A 1 89 ? 3.762 -7.178 -1.835 1.00 90.25 89 GLY A O 1
ATOM 729 N N . LEU A 1 90 ? 4.829 -6.478 -3.691 1.00 92.25 90 LEU A N 1
ATOM 730 C CA . LEU A 1 90 ? 5.084 -5.094 -3.255 1.00 92.25 90 LEU A CA 1
ATOM 731 C C . LEU A 1 90 ? 3.864 -4.408 -2.636 1.00 92.25 90 LEU A C 1
ATOM 733 O O . LEU A 1 90 ? 3.969 -3.785 -1.585 1.00 92.25 90 LEU A O 1
ATOM 737 N N . GLY A 1 91 ? 2.684 -4.563 -3.245 1.00 93.19 91 GLY A N 1
ATOM 738 C CA . GLY A 1 91 ? 1.488 -3.910 -2.721 1.00 93.19 91 GLY A CA 1
ATOM 739 C C . GLY A 1 91 ? 1.054 -4.427 -1.348 1.00 93.19 91 GLY A C 1
ATOM 740 O O . GLY A 1 91 ? 0.597 -3.658 -0.507 1.00 93.19 91 GLY A O 1
ATOM 741 N N . ARG A 1 92 ? 1.262 -5.721 -1.081 1.00 94.62 92 ARG A N 1
ATOM 742 C CA . ARG A 1 92 ? 0.971 -6.313 0.228 1.00 94.62 92 ARG A CA 1
ATOM 743 C C . ARG A 1 92 ? 1.939 -5.792 1.285 1.00 94.62 92 ARG A C 1
ATOM 745 O O . ARG A 1 92 ? 1.505 -5.419 2.368 1.00 94.62 92 ARG A O 1
ATOM 752 N N . GLU A 1 93 ? 3.231 -5.772 0.975 1.00 94.75 93 GLU A N 1
ATOM 753 C CA . GLU A 1 93 ? 4.264 -5.285 1.896 1.00 94.75 93 GLU A CA 1
ATOM 754 C C . GLU A 1 93 ? 4.068 -3.804 2.228 1.00 94.75 93 GLU A C 1
ATOM 756 O O . GLU A 1 93 ? 4.113 -3.421 3.398 1.00 94.75 93 GLU A O 1
ATOM 761 N N . ALA A 1 94 ? 3.769 -2.985 1.218 1.00 95.19 94 ALA A N 1
ATOM 762 C CA . ALA A 1 94 ? 3.539 -1.560 1.394 1.00 95.19 94 ALA A CA 1
ATOM 763 C C . ALA A 1 94 ? 2.295 -1.273 2.253 1.00 95.19 94 ALA A C 1
ATOM 765 O O . ALA A 1 94 ? 2.371 -0.465 3.181 1.00 95.19 94 ALA A O 1
ATOM 766 N N . LEU A 1 95 ? 1.180 -1.981 2.014 1.00 96.50 95 LEU A N 1
ATOM 767 C CA . LEU A 1 95 ? -0.028 -1.873 2.843 1.00 96.50 95 LEU A CA 1
ATOM 768 C C . LEU A 1 95 ? 0.246 -2.255 4.298 1.00 96.50 95 LEU A C 1
ATOM 770 O O . LEU A 1 95 ? -0.066 -1.481 5.196 1.00 96.50 95 LEU A O 1
ATOM 774 N N . LEU A 1 96 ? 0.868 -3.411 4.543 1.00 96.06 96 LEU A N 1
ATOM 775 C CA . LEU A 1 96 ? 1.181 -3.858 5.905 1.00 96.06 96 LEU A CA 1
ATOM 776 C C . LEU A 1 96 ? 2.108 -2.879 6.633 1.00 96.06 96 LEU A C 1
ATOM 778 O O . LEU A 1 96 ? 1.945 -2.644 7.828 1.00 96.06 96 LEU A O 1
ATOM 782 N N . THR A 1 97 ? 3.047 -2.274 5.908 1.00 95.38 97 THR A N 1
ATOM 783 C CA . THR A 1 97 ? 3.960 -1.259 6.444 1.00 95.38 97 THR A CA 1
ATOM 784 C C . THR A 1 97 ? 3.230 0.019 6.827 1.00 95.38 97 THR A C 1
ATOM 786 O O . THR A 1 97 ? 3.400 0.498 7.950 1.00 95.38 97 THR A O 1
ATOM 789 N N . MET A 1 98 ? 2.369 0.540 5.950 1.00 96.06 98 MET A N 1
ATOM 790 C CA . MET A 1 98 ? 1.546 1.714 6.250 1.00 96.06 98 MET A CA 1
ATOM 791 C C . MET A 1 98 ? 0.552 1.441 7.391 1.00 96.06 98 MET A C 1
ATOM 793 O O . MET A 1 98 ? 0.369 2.280 8.272 1.00 96.06 98 MET A O 1
ATOM 797 N N . MET A 1 99 ? -0.054 0.251 7.434 1.00 95.31 99 MET A N 1
ATOM 798 C CA . MET A 1 99 ? -0.942 -0.153 8.528 1.00 95.31 99 MET A CA 1
ATOM 799 C C . MET A 1 99 ? -0.181 -0.250 9.855 1.00 95.31 99 MET A C 1
ATOM 801 O O . MET A 1 99 ? -0.614 0.301 10.860 1.00 95.31 99 MET A O 1
ATOM 805 N N . ASN A 1 100 ? 1.002 -0.866 9.884 1.00 95.56 100 ASN A N 1
ATOM 806 C CA . ASN A 1 100 ? 1.811 -0.892 11.102 1.00 95.56 100 ASN A CA 1
ATOM 807 C C . ASN A 1 100 ? 2.203 0.522 11.564 1.00 95.56 100 ASN A C 1
ATOM 809 O O . ASN A 1 100 ? 2.151 0.818 12.758 1.00 95.56 100 ASN A O 1
ATOM 813 N N . TYR A 1 101 ? 2.548 1.414 10.631 1.00 94.38 101 TYR A N 1
ATOM 814 C CA . TYR A 1 101 ? 2.806 2.821 10.937 1.00 94.38 101 TYR A CA 1
ATOM 815 C C . TYR A 1 101 ? 1.581 3.512 11.551 1.00 94.38 101 TYR A C 1
ATOM 817 O O . TYR A 1 101 ? 1.693 4.093 12.629 1.00 94.38 101 TYR A O 1
ATOM 825 N N . GLY A 1 102 ? 0.400 3.400 10.935 1.00 92.50 102 GLY A N 1
ATOM 826 C CA . GLY A 1 102 ? -0.812 4.016 11.480 1.00 92.50 102 GLY A CA 1
ATOM 827 C C . GLY A 1 102 ? -1.179 3.475 12.868 1.00 92.50 102 GLY A C 1
ATOM 828 O O . GLY A 1 102 ? -1.558 4.249 13.744 1.00 92.50 102 GLY A O 1
ATOM 829 N N . ILE A 1 103 ? -0.959 2.182 13.125 1.00 93.56 103 ILE A N 1
ATOM 830 C CA . ILE A 1 103 ? -1.174 1.567 14.441 1.00 93.56 103 ILE A CA 1
ATOM 831 C C . ILE A 1 103 ? -0.216 2.132 15.491 1.00 93.56 103 ILE A C 1
ATOM 833 O O . ILE A 1 103 ? -0.660 2.538 16.565 1.00 93.56 103 ILE A O 1
ATOM 837 N N . THR A 1 104 ? 1.083 2.108 15.195 1.00 91.69 104 THR A N 1
ATOM 838 C CA . THR A 1 104 ? 2.148 2.372 16.176 1.00 91.69 104 THR A CA 1
ATOM 839 C C . THR A 1 104 ? 2.426 3.854 16.378 1.00 91.69 104 THR A C 1
ATOM 841 O O . THR A 1 104 ? 2.833 4.250 17.465 1.00 91.69 104 THR A O 1
ATOM 844 N N . SER A 1 105 ? 2.214 4.667 15.343 1.00 90.12 105 SER A N 1
ATOM 845 C CA . SER A 1 105 ? 2.609 6.079 15.323 1.00 90.12 105 SER A CA 1
ATOM 846 C C . SER A 1 105 ? 1.420 7.035 15.343 1.00 90.12 105 SER A C 1
ATOM 848 O O . SER A 1 105 ? 1.559 8.145 15.847 1.00 90.12 105 SER A O 1
ATOM 850 N N . LEU A 1 106 ? 0.266 6.627 14.800 1.00 89.31 106 LEU A N 1
ATOM 851 C CA . LEU A 1 106 ? -0.918 7.491 14.674 1.00 89.31 106 LEU A CA 1
ATOM 852 C C . LEU A 1 106 ? -2.098 7.047 15.553 1.00 89.31 106 LEU A C 1
ATOM 854 O O . LEU A 1 106 ? -3.074 7.774 15.675 1.00 89.31 106 LEU A O 1
ATOM 858 N N . GLY A 1 107 ? -2.028 5.864 16.172 1.00 89.88 107 GLY A N 1
ATOM 859 C CA . GLY A 1 107 ? -3.101 5.332 17.014 1.00 89.88 107 GLY A CA 1
ATOM 860 C C . GLY A 1 107 ? -4.287 4.728 16.251 1.00 89.88 107 GLY A C 1
ATOM 861 O O . GLY A 1 107 ? -5.179 4.175 16.894 1.00 89.88 107 GLY A O 1
ATOM 862 N N . VAL A 1 108 ? -4.269 4.712 14.914 1.00 91.75 108 VAL A N 1
ATOM 863 C CA . VAL A 1 108 ? -5.342 4.181 14.049 1.00 91.75 108 VAL A CA 1
ATOM 864 C C . VAL A 1 108 ? -5.687 2.754 14.438 1.00 91.75 108 VAL A C 1
ATOM 866 O O . VAL A 1 108 ? -4.807 1.906 14.409 1.00 91.75 108 VAL A O 1
ATOM 869 N N . GLN A 1 109 ? -6.935 2.475 14.804 1.00 92.00 109 GLN A N 1
ATOM 870 C CA . GLN A 1 109 ? -7.460 1.163 15.193 1.00 92.00 109 GLN A CA 1
ATOM 871 C C . GLN A 1 109 ? -8.229 0.444 14.086 1.00 92.00 109 GLN A C 1
ATOM 873 O O . GLN A 1 109 ? -8.261 -0.791 14.068 1.00 92.00 109 GLN A O 1
ATOM 878 N N . LYS A 1 110 ? -8.820 1.207 13.169 1.00 92.94 110 LYS A N 1
ATOM 879 C CA . LYS A 1 110 ? -9.644 0.697 12.084 1.00 92.94 110 LYS A CA 1
ATOM 880 C C . LYS A 1 110 ? -9.177 1.264 10.753 1.00 92.94 110 LYS A C 1
ATOM 882 O O . LYS A 1 110 ? -8.941 2.461 10.635 1.00 92.94 110 LYS A O 1
ATOM 887 N N . TYR A 1 111 ? -9.093 0.401 9.749 1.00 94.81 111 TYR A N 1
ATOM 888 C CA . TYR A 1 111 ? -8.768 0.810 8.386 1.00 94.81 111 TYR A CA 1
ATOM 889 C C . TYR A 1 111 ? -9.972 0.623 7.480 1.00 94.81 111 TYR A C 1
ATOM 891 O O . TYR A 1 111 ? -10.700 -0.363 7.599 1.00 94.81 111 TYR A O 1
ATOM 899 N N . VAL A 1 112 ? -10.157 1.568 6.568 1.00 94.19 112 VAL A N 1
ATOM 900 C CA . VAL A 1 112 ? -11.179 1.537 5.529 1.00 94.19 112 VAL A CA 1
ATOM 901 C C . VAL A 1 112 ? -10.495 1.579 4.171 1.00 94.19 112 VAL A C 1
ATOM 903 O O . VAL A 1 112 ? -9.636 2.421 3.947 1.00 94.19 112 VAL A O 1
ATOM 906 N N . ALA A 1 113 ? -10.887 0.704 3.252 1.00 95.12 113 ALA A N 1
ATOM 907 C CA . ALA A 1 113 ? -10.449 0.765 1.861 1.00 95.12 113 ALA A CA 1
ATOM 908 C C . ALA A 1 113 ? -11.664 0.939 0.949 1.00 95.12 113 ALA A C 1
ATOM 910 O O . ALA A 1 113 ? -12.584 0.116 0.980 1.00 95.12 113 ALA A O 1
ATOM 911 N N . LYS A 1 114 ? -11.669 1.998 0.133 1.00 92.69 114 LYS A N 1
ATOM 912 C CA . LYS A 1 114 ? -12.695 2.221 -0.891 1.00 92.69 114 LYS A CA 1
ATOM 913 C C . LYS A 1 114 ? -12.195 1.694 -2.226 1.00 92.69 114 LYS A C 1
ATOM 915 O O . LYS A 1 114 ? -11.271 2.238 -2.822 1.00 92.69 114 LYS A O 1
ATOM 920 N N . ILE A 1 115 ? -12.802 0.610 -2.697 1.00 91.88 115 ILE A N 1
ATOM 921 C CA . ILE A 1 115 ? -12.357 -0.078 -3.912 1.00 91.88 115 ILE A CA 1
ATOM 922 C C . ILE A 1 115 ? -13.525 -0.157 -4.892 1.00 91.88 115 ILE A C 1
ATOM 924 O O . ILE A 1 115 ? -14.637 -0.558 -4.538 1.00 91.88 115 ILE A O 1
ATOM 928 N N . GLY A 1 116 ? -13.276 0.244 -6.140 1.00 88.94 116 GLY A N 1
ATOM 929 C CA . GLY A 1 116 ? -14.258 0.116 -7.213 1.00 88.94 116 GLY A CA 1
ATOM 930 C C . GLY A 1 116 ? -14.554 -1.352 -7.522 1.00 88.94 116 GLY A C 1
ATOM 931 O O . GLY A 1 116 ? -13.633 -2.161 -7.611 1.00 88.94 116 GLY A O 1
ATOM 932 N N . CYS A 1 117 ? -15.829 -1.682 -7.746 1.00 82.81 117 CYS A N 1
ATOM 933 C CA . CYS A 1 117 ? -16.304 -3.060 -7.940 1.00 82.81 117 CYS A CA 1
ATOM 934 C C . CYS A 1 117 ? -15.616 -3.818 -9.100 1.00 82.81 117 CYS A C 1
ATOM 936 O O . CYS A 1 117 ? -15.568 -5.037 -9.077 1.00 82.81 117 CYS A O 1
ATOM 938 N N . GLY A 1 118 ? -15.064 -3.119 -10.101 1.00 89.88 118 GLY A N 1
ATOM 939 C CA . GLY A 1 118 ? -14.319 -3.734 -11.211 1.00 89.88 118 GLY A CA 1
ATOM 940 C C . GLY A 1 118 ? -12.817 -3.929 -10.960 1.00 89.88 118 GLY A C 1
ATOM 941 O O . GLY A 1 118 ? -12.113 -4.433 -11.833 1.00 89.88 118 GLY A O 1
ATOM 942 N N . ASN A 1 119 ? -12.293 -3.505 -9.807 1.00 90.75 119 ASN A N 1
ATOM 943 C CA . ASN A 1 119 ? -10.872 -3.614 -9.478 1.00 90.75 119 ASN A CA 1
ATOM 944 C C . ASN A 1 119 ? -10.576 -4.925 -8.733 1.00 90.75 119 ASN A C 1
ATOM 946 O O . ASN A 1 119 ? -10.167 -4.929 -7.570 1.00 90.75 119 ASN A O 1
ATOM 950 N N . GLU A 1 120 ? -10.773 -6.043 -9.432 1.00 93.62 120 GLU A N 1
ATOM 951 C CA . GLU A 1 120 ? -10.536 -7.399 -8.917 1.00 93.62 120 GLU A CA 1
ATOM 952 C C . GLU A 1 120 ? -9.149 -7.602 -8.277 1.00 93.62 120 GLU A C 1
ATOM 954 O O . GLU A 1 120 ? -9.068 -8.244 -7.222 1.00 93.62 120 GLU A O 1
ATOM 959 N N . PRO A 1 121 ? -8.044 -7.046 -8.827 1.00 92.88 121 PRO A N 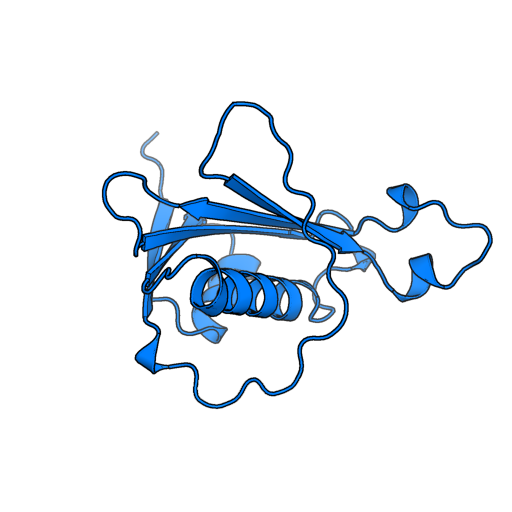1
ATOM 960 C CA . PRO A 1 121 ? -6.735 -7.158 -8.188 1.00 92.88 121 PRO A CA 1
ATOM 961 C C . PRO A 1 121 ? -6.693 -6.537 -6.789 1.00 92.88 121 PRO A C 1
ATOM 963 O O . PRO A 1 121 ? -6.197 -7.178 -5.858 1.00 92.88 121 PRO A O 1
ATOM 966 N N . SER A 1 122 ? -7.220 -5.318 -6.622 1.00 92.06 122 SER A N 1
ATOM 967 C CA . SER A 1 122 ? -7.258 -4.660 -5.313 1.00 92.06 122 SER A CA 1
ATOM 968 C C . SER A 1 122 ? -8.242 -5.349 -4.372 1.00 92.06 122 SER A C 1
ATOM 970 O O . SER A 1 122 ? -7.881 -5.613 -3.230 1.00 92.06 122 SER A O 1
ATOM 972 N N . LEU A 1 123 ? -9.436 -5.725 -4.841 1.00 92.56 123 LEU A N 1
ATOM 973 C CA . LEU A 1 123 ? -10.411 -6.467 -4.029 1.00 92.56 123 LEU A CA 1
ATOM 974 C C . LEU A 1 123 ? -9.791 -7.750 -3.462 1.00 92.56 123 LEU A C 1
ATOM 976 O O . LEU A 1 123 ? -9.800 -7.971 -2.252 1.00 92.56 123 LEU A O 1
ATOM 980 N N . THR A 1 124 ? -9.144 -8.545 -4.316 1.00 94.12 124 THR A N 1
ATOM 981 C CA . THR A 1 124 ? -8.450 -9.773 -3.902 1.00 94.12 124 THR A CA 1
ATOM 982 C C . THR A 1 124 ? -7.332 -9.493 -2.896 1.00 94.12 124 THR A C 1
ATOM 984 O O . THR A 1 124 ? -7.163 -10.242 -1.931 1.00 94.12 124 THR A O 1
ATOM 987 N N . LEU A 1 125 ? -6.540 -8.438 -3.113 1.00 94.19 125 LEU A N 1
ATOM 988 C CA . LEU A 1 125 ? -5.452 -8.055 -2.212 1.00 94.19 125 LEU A CA 1
ATOM 989 C C . LEU A 1 125 ? -5.978 -7.701 -0.815 1.00 94.19 125 LEU A C 1
ATOM 991 O O . LEU A 1 125 ? -5.477 -8.233 0.174 1.00 94.19 125 LEU A O 1
ATOM 995 N N . PHE A 1 126 ? -6.993 -6.843 -0.738 1.00 94.69 126 PHE A N 1
ATOM 996 C CA . PHE A 1 126 ? -7.562 -6.390 0.528 1.00 94.69 126 PHE A CA 1
ATOM 997 C C . PHE A 1 126 ? -8.323 -7.507 1.254 1.00 94.69 126 PHE A C 1
ATOM 999 O O . PHE A 1 126 ? -8.141 -7.671 2.461 1.00 94.69 126 PHE A O 1
ATOM 1006 N N . HIS A 1 127 ? -9.058 -8.365 0.542 1.00 92.81 127 HIS A N 1
ATOM 1007 C CA . HIS A 1 127 ? -9.670 -9.553 1.149 1.00 92.81 127 HIS A CA 1
ATOM 1008 C C . HIS A 1 127 ? -8.633 -10.490 1.777 1.00 92.81 127 HIS A C 1
ATOM 1010 O O . HIS A 1 127 ? -8.814 -10.949 2.903 1.00 92.81 127 HIS A O 1
ATOM 1016 N N . LYS A 1 128 ? -7.491 -10.723 1.112 1.00 92.62 128 LYS A N 1
ATOM 1017 C CA . LYS A 1 128 ? -6.383 -11.519 1.679 1.00 92.62 128 LYS A CA 1
ATOM 1018 C C . LYS A 1 128 ? -5.742 -10.888 2.917 1.00 92.62 128 LYS A C 1
ATOM 1020 O O . LYS A 1 128 ? -5.080 -11.592 3.676 1.00 92.62 128 LYS A O 1
ATOM 1025 N N . LEU A 1 129 ? -5.900 -9.580 3.107 1.00 91.88 129 LEU A N 1
ATOM 1026 C CA . LEU A 1 129 ? -5.459 -8.861 4.303 1.00 91.88 129 LEU A CA 1
ATOM 1027 C C . LEU A 1 129 ? -6.510 -8.868 5.425 1.00 91.88 129 LEU A C 1
ATOM 1029 O O . LEU A 1 129 ? -6.224 -8.386 6.518 1.00 91.88 129 LEU A O 1
ATOM 1033 N N . GLY A 1 130 ? -7.691 -9.443 5.181 1.00 91.69 130 GLY A N 1
ATOM 1034 C CA . GLY A 1 130 ? -8.778 -9.539 6.153 1.00 91.69 130 GLY A CA 1
ATOM 1035 C C . GLY A 1 130 ? -9.753 -8.363 6.121 1.00 91.69 130 GLY A C 1
ATOM 1036 O O . GLY A 1 130 ? -10.475 -8.168 7.092 1.00 91.69 130 GLY A O 1
ATOM 1037 N N . PHE A 1 131 ? -9.761 -7.567 5.047 1.00 91.00 131 PHE A N 1
ATOM 1038 C CA . PHE A 1 131 ? -10.787 -6.546 4.836 1.00 91.00 131 PHE A CA 1
ATOM 1039 C C . PHE A 1 131 ? -12.079 -7.202 4.328 1.00 91.00 131 PHE A C 1
ATOM 1041 O O . PHE A 1 131 ? -12.036 -8.063 3.439 1.00 91.00 131 PHE A O 1
ATOM 1048 N N . TYR A 1 132 ? -13.210 -6.779 4.887 1.00 80.69 132 TYR A N 1
ATOM 1049 C CA . TYR A 1 132 ? -14.552 -7.281 4.579 1.00 80.69 132 TYR A CA 1
ATOM 1050 C C . TYR A 1 132 ? -15.575 -6.154 4.479 1.00 80.69 132 TYR A C 1
ATOM 1052 O O . TYR A 1 132 ? -15.300 -5.059 5.026 1.00 80.69 132 TYR A O 1
#